Protein AF-A0A958ITH2-F1 (afdb_monomer_lite)
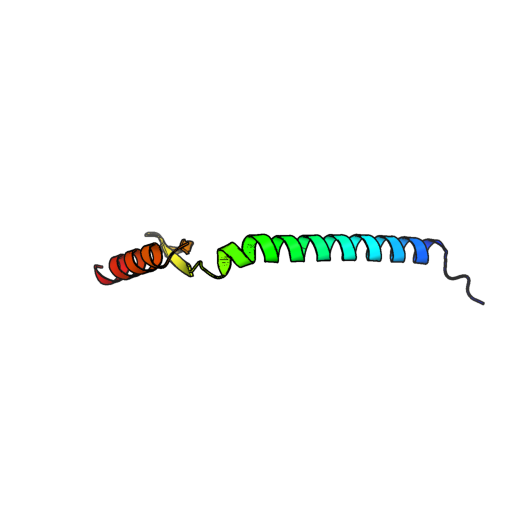
Foldseek 3Di:
DDPPDVVVVVVVVVVVVVVVVVVVVVVVCCVVCVVQPVAWDKDWDQDPVRDIDIDIHRHPVSVVVVVVVVVVD

Radius of gyration: 23.33 Å; chains: 1; bounding box: 50×17×64 Å

pLDDT: mean 72.26, std 11.81, range [46.28, 91.0]

Structure (mmCIF, N/CA/C/O backbone):
data_AF-A0A958ITH2-F1
#
_entry.id   AF-A0A958ITH2-F1
#
loop_
_atom_site.group_PDB
_atom_site.id
_atom_site.type_symbol
_atom_site.label_atom_id
_atom_site.label_alt_id
_atom_site.label_comp_id
_atom_site.label_asym_id
_atom_site.label_entity_id
_atom_site.label_seq_id
_atom_site.pdbx_PDB_ins_code
_atom_site.Cartn_x
_atom_site.Cartn_y
_atom_site.Cartn_z
_atom_site.occupancy
_atom_site.B_iso_or_equiv
_atom_site.auth_seq_id
_atom_site.auth_comp_id
_atom_site.auth_asym_id
_atom_site.auth_atom_id
_atom_site.pdbx_PDB_model_num
ATOM 1 N N . MET A 1 1 ? 33.675 13.990 -36.030 1.00 46.28 1 MET A N 1
ATOM 2 C CA . MET A 1 1 ? 32.427 13.378 -35.528 1.00 46.28 1 MET A CA 1
ATOM 3 C C . MET A 1 1 ? 32.817 12.313 -34.519 1.00 46.28 1 MET A C 1
ATOM 5 O O . MET A 1 1 ? 33.521 11.380 -34.890 1.00 46.28 1 MET A O 1
ATOM 9 N N . LYS A 1 2 ? 32.502 12.527 -33.236 1.00 48.91 2 LYS A N 1
ATOM 10 C CA . LYS A 1 2 ? 32.790 11.554 -32.174 1.00 48.91 2 LYS A CA 1
ATOM 11 C C . LYS A 1 2 ? 31.872 10.351 -32.405 1.00 48.91 2 LYS A C 1
ATOM 13 O O . LYS A 1 2 ? 30.677 10.538 -32.589 1.00 48.91 2 LYS A O 1
ATOM 18 N N . LYS A 1 3 ? 32.444 9.148 -32.488 1.00 53.88 3 LYS A N 1
ATOM 19 C CA . LYS A 1 3 ? 31.678 7.900 -32.496 1.00 53.88 3 LYS A CA 1
ATOM 20 C C . LYS A 1 3 ? 31.115 7.729 -31.085 1.00 53.88 3 LYS A C 1
ATOM 22 O O . LYS A 1 3 ? 31.814 7.193 -30.234 1.00 53.88 3 LYS A O 1
ATOM 27 N N . GLU A 1 4 ? 29.924 8.259 -30.825 1.00 52.53 4 GLU A N 1
ATOM 28 C CA . GLU A 1 4 ? 29.135 7.817 -29.674 1.00 52.53 4 GLU A CA 1
ATOM 29 C C . GLU A 1 4 ? 28.938 6.309 -29.835 1.00 52.53 4 GLU A C 1
ATOM 31 O O . GLU A 1 4 ? 28.595 5.811 -30.915 1.00 52.53 4 GLU A O 1
ATOM 36 N N . SER A 1 5 ? 29.375 5.575 -28.818 1.00 54.28 5 SER A N 1
ATOM 37 C CA . SER A 1 5 ? 29.547 4.136 -28.881 1.00 54.28 5 SER A CA 1
ATOM 38 C C . SER A 1 5 ? 28.175 3.492 -29.034 1.00 54.28 5 SER A C 1
ATOM 40 O O . SER A 1 5 ? 27.260 3.796 -28.278 1.00 54.28 5 SER A O 1
ATOM 42 N N . ARG A 1 6 ? 28.026 2.546 -29.969 1.00 59.31 6 ARG A N 1
ATOM 43 C CA . ARG A 1 6 ? 26.812 1.711 -30.079 1.00 59.31 6 ARG A CA 1
ATOM 44 C C . ARG A 1 6 ? 26.449 1.014 -28.751 1.00 59.31 6 ARG A C 1
ATOM 46 O O . ARG A 1 6 ? 25.314 0.585 -28.580 1.00 59.31 6 ARG A O 1
ATOM 53 N N . GLN A 1 7 ? 27.406 0.900 -27.830 1.00 56.91 7 GLN A N 1
ATOM 54 C CA . GLN A 1 7 ? 27.213 0.383 -26.479 1.00 56.91 7 GLN A CA 1
ATOM 55 C C . GLN A 1 7 ? 26.393 1.345 -25.601 1.00 56.91 7 GLN A C 1
ATOM 57 O O . GLN A 1 7 ? 25.452 0.900 -24.959 1.00 56.91 7 GLN A O 1
ATOM 62 N N . ASP A 1 8 ? 26.655 2.657 -25.674 1.00 57.06 8 ASP A N 1
ATOM 63 C CA . ASP A 1 8 ? 25.918 3.680 -24.912 1.00 57.06 8 ASP A CA 1
ATOM 64 C C . ASP A 1 8 ? 24.445 3.741 -25.356 1.00 57.06 8 ASP A C 1
ATOM 66 O O . ASP A 1 8 ? 23.549 3.975 -24.548 1.00 57.06 8 ASP A O 1
ATOM 70 N N . SER A 1 9 ? 24.174 3.456 -26.638 1.00 68.19 9 SER A N 1
ATOM 71 C CA . SER A 1 9 ? 22.802 3.328 -27.150 1.00 68.19 9 SER A CA 1
ATOM 72 C C . SER A 1 9 ? 22.104 2.035 -26.723 1.00 68.19 9 SER A C 1
ATOM 74 O O . SER A 1 9 ? 20.883 2.022 -26.604 1.00 68.19 9 SER A O 1
ATOM 76 N N . LEU A 1 10 ? 22.852 0.948 -26.502 1.00 66.12 10 LEU A N 1
ATOM 77 C CA . LEU A 1 10 ? 22.279 -0.317 -26.036 1.00 66.12 10 LEU A CA 1
ATOM 78 C C . LEU A 1 10 ? 21.954 -0.232 -24.542 1.00 66.12 10 LEU A C 1
ATOM 80 O O . LEU A 1 10 ? 20.866 -0.619 -24.135 1.00 66.12 10 LEU A O 1
ATOM 84 N N . ASP A 1 11 ? 22.866 0.331 -23.750 1.00 63.66 11 ASP A N 1
ATOM 85 C CA . ASP A 1 11 ? 22.672 0.537 -22.315 1.00 63.66 11 ASP A CA 1
ATOM 86 C C . ASP A 1 11 ? 21.544 1.548 -22.048 1.00 63.66 11 ASP A C 1
ATOM 88 O O . ASP A 1 11 ? 20.720 1.333 -21.158 1.00 63.66 11 ASP A O 1
ATOM 92 N N . GLY A 1 12 ? 21.435 2.598 -22.875 1.00 71.94 12 GLY A N 1
ATOM 93 C CA . GLY A 1 12 ? 20.298 3.523 -22.863 1.00 71.94 12 GLY A CA 1
ATOM 94 C C . GLY A 1 12 ? 18.965 2.829 -23.160 1.00 71.94 12 GLY A C 1
ATOM 95 O O . GLY A 1 12 ? 18.022 2.969 -22.386 1.00 71.94 12 GLY A O 1
ATOM 96 N N . LEU A 1 13 ? 18.909 2.006 -24.213 1.00 73.56 13 LEU A N 1
ATOM 97 C CA . LEU A 1 13 ? 17.705 1.253 -24.583 1.00 73.56 13 LEU A CA 1
ATOM 98 C C . LEU A 1 13 ? 17.308 0.218 -23.517 1.00 73.56 13 LEU A C 1
ATOM 100 O O . LEU A 1 13 ? 16.128 0.042 -23.227 1.00 73.56 13 LEU A O 1
ATOM 104 N N . ILE A 1 14 ? 18.283 -0.460 -22.904 1.00 73.62 14 ILE A N 1
ATOM 105 C CA . ILE A 1 14 ? 18.034 -1.399 -21.803 1.00 73.62 14 ILE A CA 1
ATOM 106 C C . ILE A 1 14 ? 17.432 -0.652 -20.608 1.00 73.62 14 ILE A C 1
ATOM 108 O O . ILE A 1 14 ? 16.455 -1.120 -20.029 1.00 73.62 14 ILE A O 1
ATOM 112 N N . MET A 1 15 ? 17.965 0.521 -20.258 1.00 77.19 15 MET A N 1
ATOM 113 C CA . MET A 1 15 ? 17.418 1.338 -19.173 1.00 77.19 15 MET A CA 1
ATOM 114 C C . MET A 1 15 ? 16.016 1.870 -19.474 1.00 77.19 15 MET A C 1
ATOM 116 O O . MET A 1 15 ? 15.191 1.918 -18.563 1.00 77.19 15 MET A O 1
ATOM 120 N N . GLU A 1 16 ? 15.728 2.234 -20.723 1.00 81.19 16 GLU A N 1
ATOM 121 C CA . GLU A 1 16 ? 14.386 2.636 -21.156 1.00 81.19 16 GLU A CA 1
ATOM 122 C C . GLU A 1 16 ? 13.384 1.488 -20.979 1.00 81.19 16 GLU A C 1
ATOM 124 O O . GLU A 1 16 ? 12.388 1.668 -20.279 1.00 81.19 16 GLU A O 1
ATOM 129 N N . ILE A 1 17 ? 13.705 0.287 -21.479 1.00 75.75 17 ILE A N 1
ATOM 130 C CA . ILE A 1 17 ? 12.856 -0.908 -21.330 1.00 75.75 17 ILE A CA 1
ATOM 131 C C . ILE A 1 17 ? 12.640 -1.250 -19.848 1.00 75.75 17 ILE A C 1
ATOM 133 O O . ILE A 1 17 ? 11.511 -1.460 -19.410 1.00 75.75 17 ILE A O 1
ATOM 137 N N . PHE A 1 18 ? 13.701 -1.266 -19.036 1.00 70.75 18 PHE A N 1
ATOM 138 C CA . PHE A 1 18 ? 13.571 -1.548 -17.602 1.00 70.75 18 PHE A CA 1
ATOM 139 C C . PHE A 1 18 ? 12.733 -0.494 -16.869 1.00 70.75 18 PHE A C 1
ATOM 141 O O . PHE A 1 18 ? 11.984 -0.828 -15.950 1.00 70.75 18 PHE A O 1
ATOM 148 N N . ASN A 1 19 ? 12.846 0.778 -17.249 1.00 76.44 19 ASN A N 1
ATOM 149 C CA . ASN A 1 19 ? 12.077 1.852 -16.636 1.00 76.44 19 ASN A CA 1
ATOM 150 C C . ASN A 1 19 ? 10.588 1.765 -17.006 1.00 76.44 19 ASN A C 1
ATOM 152 O O . ASN A 1 19 ? 9.742 1.959 -16.133 1.00 76.44 19 ASN A O 1
ATOM 156 N N . GLU A 1 20 ? 10.263 1.429 -18.255 1.00 83.88 20 GLU A N 1
ATOM 157 C CA . GLU A 1 20 ? 8.883 1.205 -18.704 1.00 83.88 20 GLU A CA 1
ATOM 158 C C . GLU A 1 20 ? 8.223 0.043 -17.947 1.00 83.88 20 GLU A C 1
ATOM 160 O O . GLU A 1 20 ? 7.133 0.209 -17.392 1.00 83.88 20 GLU A O 1
ATOM 165 N N . GLU A 1 21 ? 8.916 -1.090 -17.813 1.00 78.50 21 GLU A N 1
ATOM 166 C CA . GLU A 1 21 ? 8.436 -2.259 -17.061 1.00 78.50 21 GLU A CA 1
ATOM 167 C C . GLU A 1 21 ? 8.239 -1.947 -15.563 1.00 78.50 21 GLU A C 1
ATOM 169 O O . GLU A 1 21 ? 7.221 -2.306 -14.964 1.00 78.50 21 GLU A O 1
ATOM 174 N N . ILE A 1 22 ? 9.164 -1.202 -14.940 1.00 74.25 22 ILE A N 1
ATOM 175 C CA . ILE A 1 22 ? 9.030 -0.761 -13.538 1.00 74.25 22 ILE A CA 1
ATOM 176 C C . ILE A 1 22 ? 7.838 0.190 -13.364 1.00 74.25 22 ILE A C 1
ATOM 178 O O . ILE A 1 22 ? 7.137 0.127 -12.347 1.00 74.25 22 ILE A O 1
ATOM 182 N N . GLN A 1 23 ? 7.598 1.085 -14.323 1.00 72.12 23 GLN A N 1
ATOM 183 C CA . GLN A 1 23 ? 6.456 1.995 -14.280 1.00 72.12 23 GLN A CA 1
ATOM 184 C C . GLN A 1 23 ? 5.132 1.247 -14.439 1.00 72.12 23 GLN A C 1
ATOM 186 O O . GLN A 1 23 ? 4.209 1.508 -13.664 1.00 72.12 23 GLN A O 1
ATOM 191 N N . ALA A 1 24 ? 5.053 0.288 -15.364 1.00 80.94 24 ALA A N 1
ATOM 192 C CA . ALA A 1 24 ? 3.884 -0.570 -15.539 1.00 80.94 24 ALA A CA 1
ATOM 193 C C . ALA A 1 24 ? 3.582 -1.373 -14.262 1.00 80.94 24 ALA A C 1
ATOM 195 O O . ALA A 1 24 ? 2.457 -1.336 -13.758 1.00 80.94 24 ALA A O 1
ATOM 196 N N . LEU A 1 25 ? 4.605 -1.991 -13.659 1.00 72.94 25 LEU A N 1
ATOM 197 C CA . LEU A 1 25 ? 4.468 -2.722 -12.398 1.00 72.94 25 LEU A CA 1
ATOM 198 C C . LEU A 1 25 ? 4.005 -1.811 -11.253 1.00 72.94 25 LEU A C 1
ATOM 200 O O . LEU A 1 25 ? 3.127 -2.180 -10.473 1.00 72.94 25 LEU A O 1
ATOM 204 N N . ARG A 1 26 ? 4.555 -0.595 -11.146 1.00 67.81 26 ARG A N 1
ATOM 205 C CA . ARG A 1 26 ? 4.128 0.378 -10.130 1.00 67.81 26 ARG A CA 1
ATOM 206 C C . ARG A 1 26 ? 2.667 0.777 -10.322 1.00 67.81 26 ARG A C 1
ATOM 208 O O . ARG A 1 26 ? 1.936 0.852 -9.337 1.00 67.81 26 ARG A O 1
ATOM 215 N N . GLN A 1 27 ? 2.237 1.029 -11.557 1.00 72.12 27 GLN A N 1
ATOM 216 C CA . GLN A 1 27 ? 0.841 1.349 -11.857 1.00 72.12 27 GLN A CA 1
ATOM 217 C C . GLN A 1 27 ? -0.086 0.183 -11.520 1.00 72.12 27 GLN A C 1
ATOM 219 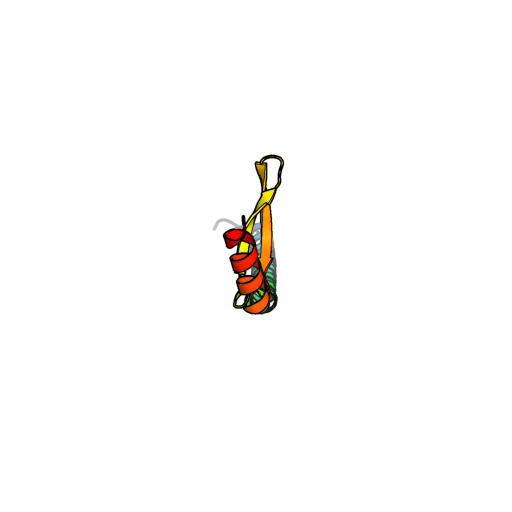O O . GLN A 1 27 ? -1.155 0.405 -10.962 1.00 72.12 27 GLN A O 1
ATOM 224 N N . GLU A 1 28 ? 0.328 -1.054 -11.784 1.00 79.31 28 GLU A N 1
ATOM 225 C CA . GLU A 1 28 ? -0.453 -2.238 -11.442 1.00 79.31 28 GLU A CA 1
ATOM 226 C C . GLU A 1 28 ? -0.549 -2.463 -9.926 1.00 79.31 28 GLU A C 1
ATOM 228 O O . GLU A 1 28 ? -1.639 -2.729 -9.417 1.00 79.31 28 GLU A O 1
ATOM 233 N N . ILE A 1 29 ? 0.544 -2.267 -9.184 1.00 70.44 29 ILE A N 1
ATOM 234 C CA . ILE A 1 29 ? 0.539 -2.284 -7.715 1.00 70.44 29 ILE A CA 1
ATOM 235 C C . ILE A 1 29 ? -0.386 -1.193 -7.176 1.00 70.44 29 ILE A C 1
ATOM 237 O O . ILE A 1 29 ? -1.207 -1.472 -6.311 1.00 70.44 29 ILE A O 1
ATOM 241 N N . VAL A 1 30 ? -0.304 0.037 -7.688 1.00 66.94 30 VAL A N 1
ATOM 242 C CA . VAL A 1 30 ? -1.184 1.136 -7.261 1.00 66.94 30 VAL A CA 1
ATOM 243 C C . VAL A 1 30 ? -2.634 0.876 -7.659 1.00 66.94 30 VAL A C 1
ATOM 245 O O . VAL A 1 30 ? -3.530 1.194 -6.892 1.00 66.94 30 VAL A O 1
ATOM 248 N N . ARG A 1 31 ? -2.906 0.258 -8.807 1.00 69.81 31 ARG A N 1
ATOM 249 C CA . ARG A 1 31 ? -4.267 -0.117 -9.208 1.00 69.81 31 ARG A CA 1
ATOM 250 C C . ARG A 1 31 ? -4.839 -1.194 -8.286 1.00 69.81 31 ARG A C 1
ATOM 252 O O . ARG A 1 31 ? -5.967 -1.063 -7.827 1.00 69.81 31 ARG A O 1
ATOM 259 N N . ASN A 1 32 ? -4.058 -2.230 -7.990 1.00 64.44 32 ASN A N 1
ATOM 260 C CA . ASN A 1 32 ? -4.509 -3.383 -7.212 1.00 64.44 32 ASN A CA 1
ATOM 261 C C . ASN A 1 32 ? -4.533 -3.092 -5.698 1.00 64.44 32 ASN A C 1
ATOM 263 O O . ASN A 1 32 ? -5.455 -3.514 -5.006 1.00 64.44 32 ASN A O 1
ATOM 267 N N . LEU A 1 33 ? -3.552 -2.346 -5.176 1.00 61.03 33 LEU A N 1
ATOM 268 C CA . LEU A 1 33 ? -3.476 -1.951 -3.764 1.00 61.03 33 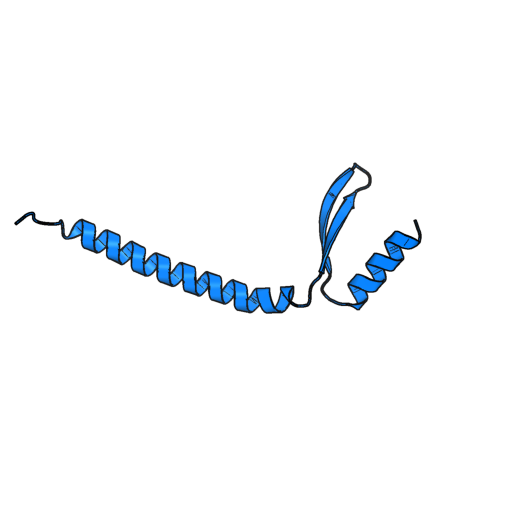LEU A CA 1
ATOM 269 C C . LEU A 1 33 ? -4.167 -0.623 -3.478 1.00 61.03 33 LEU A C 1
ATOM 271 O O . LEU A 1 33 ? -4.709 -0.461 -2.397 1.00 61.03 33 LEU A O 1
ATOM 275 N N . GLY A 1 34 ? -4.193 0.327 -4.409 1.00 53.00 34 GLY A N 1
ATOM 276 C CA . GLY A 1 34 ? -4.906 1.595 -4.234 1.00 53.00 34 GLY A CA 1
ATOM 277 C C . GLY A 1 34 ? -6.406 1.383 -4.058 1.00 53.00 34 GLY A C 1
ATOM 278 O O . GLY A 1 34 ? -7.012 2.075 -3.250 1.00 53.00 34 GLY A O 1
ATOM 279 N N . TYR A 1 35 ? -6.976 0.359 -4.700 1.00 51.66 35 TYR A N 1
ATOM 280 C CA . TYR A 1 35 ? -8.356 -0.072 -4.450 1.00 51.66 35 TYR A CA 1
ATOM 281 C C . TYR A 1 35 ? -8.553 -0.653 -3.038 1.00 51.66 35 TYR A C 1
ATOM 283 O O . TYR A 1 35 ? -9.618 -0.504 -2.454 1.00 51.66 35 TYR A O 1
ATOM 291 N N . LEU A 1 36 ? -7.522 -1.290 -2.471 1.00 51.31 36 LEU A N 1
ATOM 292 C CA . LEU A 1 36 ? -7.526 -1.795 -1.093 1.00 51.31 36 LEU A CA 1
ATOM 293 C C . LEU A 1 36 ? -7.250 -0.690 -0.058 1.00 51.31 36 LEU A C 1
ATOM 295 O O . LEU A 1 36 ? -7.730 -0.793 1.064 1.00 51.31 36 LEU A O 1
ATOM 299 N N . ILE A 1 37 ? -6.486 0.347 -0.417 1.00 51.34 37 ILE A N 1
ATOM 300 C CA . ILE A 1 37 ? -6.073 1.445 0.472 1.00 51.34 37 ILE A CA 1
ATOM 301 C C . ILE A 1 37 ? -7.110 2.576 0.500 1.00 51.34 37 ILE A C 1
ATOM 303 O O . ILE A 1 37 ? -7.295 3.183 1.548 1.00 51.34 37 ILE A O 1
ATOM 307 N N . GLN A 1 38 ? -7.829 2.847 -0.597 1.00 53.34 38 GLN A N 1
ATOM 308 C CA . GLN A 1 38 ? -8.864 3.896 -0.638 1.00 53.34 38 GLN A CA 1
ATOM 309 C C . GLN A 1 38 ? -9.995 3.685 0.379 1.00 53.34 38 GLN A C 1
ATOM 311 O O . GLN A 1 38 ? -10.660 4.647 0.754 1.00 53.34 38 GLN A O 1
ATOM 316 N N . SER A 1 39 ? -10.186 2.453 0.846 1.00 55.34 39 SER A N 1
ATOM 317 C CA . SER A 1 39 ? -11.176 2.073 1.857 1.00 55.34 39 SER A CA 1
ATOM 318 C C . SER A 1 39 ? -10.552 1.495 3.131 1.00 55.34 39 SER A C 1
ATOM 320 O O . SER A 1 39 ? -11.265 0.901 3.937 1.00 55.34 39 SER A O 1
ATOM 322 N N . ALA A 1 40 ? -9.233 1.635 3.316 1.00 61.66 40 ALA A N 1
ATOM 323 C CA . ALA A 1 40 ? -8.550 1.132 4.498 1.00 61.66 40 ALA A CA 1
ATOM 324 C C . ALA A 1 40 ? -7.921 2.253 5.334 1.00 61.66 40 ALA A C 1
ATOM 326 O O . ALA A 1 40 ? -7.213 3.123 4.829 1.00 61.66 40 ALA A O 1
ATOM 327 N N . TYR A 1 41 ? -8.147 2.193 6.642 1.00 70.94 41 TYR A N 1
ATOM 328 C CA . TYR A 1 41 ? -7.546 3.083 7.626 1.00 70.94 41 TYR A CA 1
ATOM 329 C C . TYR A 1 41 ? -6.259 2.450 8.153 1.00 70.94 41 TYR A C 1
ATOM 331 O O . TYR A 1 41 ? -6.246 1.285 8.542 1.00 70.94 41 TYR A O 1
ATOM 339 N N . VAL A 1 42 ? -5.165 3.206 8.190 1.00 78.88 42 VAL A N 1
ATOM 340 C CA . VAL A 1 42 ? -3.928 2.775 8.856 1.00 78.88 42 VAL A CA 1
ATOM 341 C C . VAL A 1 42 ? -3.881 3.434 10.226 1.00 78.88 42 VAL A C 1
ATOM 343 O O . VAL A 1 42 ? -3.981 4.656 10.317 1.00 78.88 42 VAL A O 1
ATOM 346 N N . THR A 1 43 ? -3.726 2.636 11.281 1.00 78.25 43 THR A N 1
ATOM 347 C CA . THR A 1 43 ? -3.629 3.130 12.659 1.00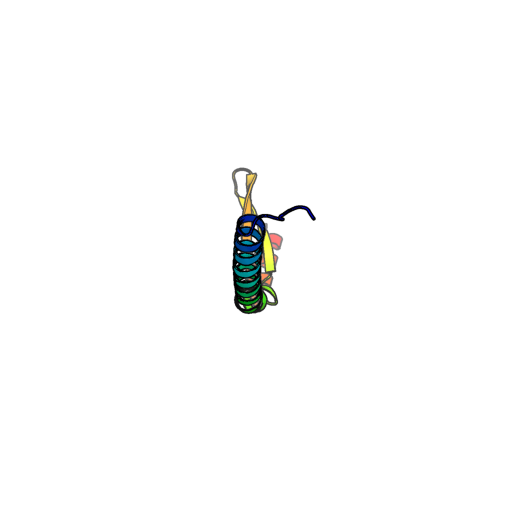 78.25 43 THR A CA 1
ATOM 348 C C . THR A 1 43 ? -2.337 2.666 13.325 1.00 78.25 43 THR A C 1
ATOM 350 O O . THR A 1 43 ? -1.858 1.552 13.088 1.00 78.25 43 THR A O 1
ATOM 353 N N . GLU A 1 44 ? -1.757 3.545 14.137 1.00 85.12 44 GLU A N 1
ATOM 354 C CA . GLU A 1 44 ? -0.585 3.260 14.957 1.00 85.12 44 GLU A CA 1
ATOM 355 C C . GLU A 1 44 ? -1.034 2.601 16.266 1.00 85.12 44 GLU A C 1
ATOM 357 O O . GLU A 1 44 ? -1.954 3.078 16.932 1.00 85.12 44 GLU A O 1
ATOM 362 N N . ILE A 1 45 ? -0.388 1.499 16.645 1.00 84.19 45 ILE A N 1
ATOM 363 C CA . ILE A 1 45 ? -0.661 0.800 17.900 1.00 84.19 45 ILE A CA 1
ATOM 364 C C . ILE A 1 45 ? 0.636 0.683 18.675 1.00 84.19 45 ILE A C 1
ATOM 366 O O . ILE A 1 45 ? 1.633 0.179 18.159 1.00 84.19 45 ILE A O 1
ATOM 370 N N . GLN A 1 46 ? 0.610 1.101 19.932 1.00 86.44 46 GLN A N 1
ATOM 371 C CA . GLN A 1 46 ? 1.707 0.871 20.853 1.00 86.44 46 GLN A CA 1
ATOM 372 C C . GLN A 1 46 ? 1.424 -0.396 21.663 1.00 86.44 46 GLN A C 1
ATOM 374 O O . GLN A 1 46 ? 0.372 -0.512 22.297 1.00 86.44 46 GLN A O 1
ATOM 379 N N . ASP A 1 47 ? 2.337 -1.365 21.610 1.00 81.94 47 ASP A N 1
ATOM 380 C CA . ASP A 1 47 ? 2.238 -2.561 22.444 1.00 81.94 47 ASP A CA 1
ATOM 381 C C . ASP A 1 47 ? 2.500 -2.240 23.929 1.00 81.94 47 ASP A C 1
ATOM 383 O O . ASP A 1 47 ? 2.947 -1.150 24.294 1.00 81.94 47 ASP A O 1
ATOM 387 N N . GLU A 1 48 ? 2.246 -3.206 24.814 1.00 84.81 48 GLU A N 1
ATOM 388 C CA . GLU A 1 48 ? 2.447 -3.051 26.266 1.00 84.81 48 GLU A CA 1
ATOM 389 C C . GLU A 1 48 ? 3.911 -2.791 26.665 1.00 84.81 48 GLU A C 1
ATOM 391 O O . GLU A 1 48 ? 4.193 -2.402 27.797 1.00 84.81 48 GLU A O 1
ATOM 396 N N . ARG A 1 49 ? 4.858 -3.007 25.746 1.00 86.75 49 ARG A N 1
ATOM 397 C CA . ARG A 1 49 ? 6.293 -2.763 25.929 1.00 86.75 49 ARG A CA 1
ATOM 398 C C . ARG A 1 49 ? 6.727 -1.423 25.332 1.00 86.75 49 ARG A C 1
ATOM 400 O O . ARG A 1 49 ? 7.920 -1.124 25.326 1.00 86.75 49 ARG A O 1
ATOM 407 N N . GLY A 1 50 ? 5.784 -0.622 24.839 1.00 84.38 50 GLY A N 1
ATOM 408 C CA . GLY A 1 50 ? 6.040 0.683 24.249 1.00 84.38 50 GLY A CA 1
ATOM 409 C C . GLY A 1 50 ? 6.474 0.641 22.782 1.00 84.38 50 GLY A C 1
ATOM 410 O O . GLY A 1 50 ? 6.816 1.692 22.240 1.00 84.38 50 GLY A O 1
ATOM 411 N N . LYS A 1 51 ? 6.474 -0.525 22.124 1.00 91.00 51 LYS A N 1
ATOM 412 C CA . LYS A 1 51 ? 6.871 -0.663 20.720 1.00 91.00 51 LYS A CA 1
ATOM 413 C C . LYS A 1 51 ? 5.707 -0.306 19.800 1.00 91.00 51 LYS A C 1
ATOM 415 O O . LYS A 1 51 ? 4.629 -0.889 19.887 1.00 91.00 51 LYS A O 1
ATOM 420 N N . THR A 1 52 ? 5.968 0.602 18.868 1.00 87.44 52 THR A N 1
ATOM 421 C CA . THR A 1 52 ? 5.032 0.960 17.801 1.00 87.44 52 THR A CA 1
ATOM 422 C C . THR A 1 52 ? 4.930 -0.150 16.747 1.00 87.44 52 THR A C 1
ATOM 424 O O . THR A 1 52 ? 5.939 -0.605 16.198 1.00 87.44 52 THR A O 1
ATOM 427 N N . GLY A 1 53 ? 3.699 -0.544 16.426 1.00 85.62 53 GLY A N 1
ATOM 428 C CA . GLY A 1 53 ? 3.311 -1.312 15.245 1.00 85.62 53 GLY A CA 1
ATOM 429 C C . GLY A 1 53 ? 2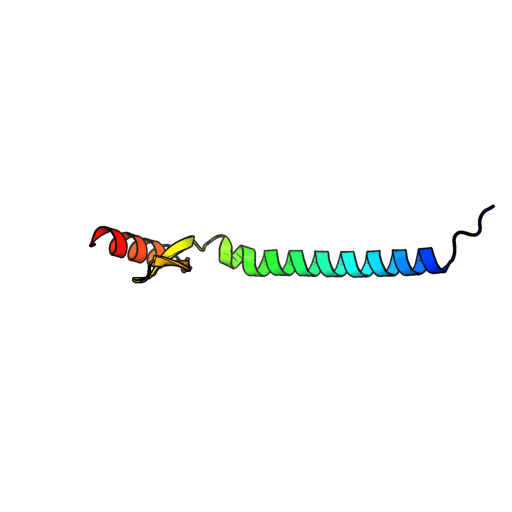.209 -0.593 14.460 1.00 85.62 53 GLY A C 1
ATOM 430 O O . GLY A 1 53 ? 1.612 0.366 14.941 1.00 85.62 53 GLY A O 1
ATOM 431 N N . TYR A 1 54 ? 1.930 -1.063 13.246 1.00 82.12 54 TYR A N 1
ATOM 432 C CA . TYR A 1 54 ? 0.878 -0.508 12.390 1.00 82.12 54 TYR A CA 1
ATOM 433 C C . TYR A 1 54 ? -0.157 -1.584 12.081 1.00 82.12 54 TYR A C 1
ATOM 435 O O . TYR A 1 54 ? 0.208 -2.715 11.751 1.00 82.12 54 TYR A O 1
ATOM 443 N N . GLN A 1 55 ? -1.438 -1.228 12.156 1.00 82.25 55 GLN A N 1
ATOM 444 C CA . GLN A 1 55 ? -2.543 -2.092 11.747 1.00 82.25 55 GLN A CA 1
ATOM 445 C C . GLN A 1 55 ? -3.328 -1.443 10.611 1.00 82.25 55 GLN A C 1
ATOM 447 O O . GLN A 1 55 ? -3.631 -0.251 10.640 1.00 82.25 55 GLN A O 1
ATOM 452 N N . LEU A 1 56 ? -3.654 -2.261 9.611 1.00 82.00 56 LEU A N 1
ATOM 453 C CA . LEU A 1 56 ? -4.547 -1.901 8.521 1.00 82.00 56 LEU A CA 1
ATOM 454 C C . LEU A 1 56 ? -5.971 -2.333 8.889 1.00 82.00 56 LEU A C 1
ATOM 456 O O . LEU A 1 56 ? -6.206 -3.525 9.089 1.00 82.00 56 LEU A O 1
ATOM 460 N N . LEU A 1 57 ? -6.892 -1.378 8.951 1.00 81.38 57 LEU A N 1
ATOM 461 C CA . LEU A 1 57 ? -8.325 -1.584 9.138 1.00 81.38 57 LEU A CA 1
ATOM 462 C C . LEU A 1 57 ? -8.989 -1.478 7.769 1.00 81.38 57 LEU A C 1
ATOM 464 O O . LEU A 1 57 ? -8.824 -0.475 7.086 1.00 81.38 57 LEU A O 1
ATOM 468 N N . LYS A 1 58 ? -9.704 -2.508 7.340 1.00 79.75 58 LYS A N 1
ATOM 469 C CA . LYS A 1 58 ? -10.195 -2.666 5.962 1.00 79.75 58 LYS A CA 1
ATOM 470 C C . LYS A 1 58 ? -11.646 -2.220 5.773 1.00 79.75 58 LYS A C 1
ATOM 472 O O . LYS A 1 58 ? -12.186 -2.385 4.682 1.00 79.75 58 LYS A O 1
ATOM 477 N N . SER A 1 59 ? -12.295 -1.732 6.830 1.00 79.38 59 SER A N 1
ATOM 478 C CA . SER A 1 59 ? -13.692 -1.297 6.795 1.00 79.38 59 SER A CA 1
ATOM 479 C C . SER A 1 59 ? -14.017 -0.259 7.872 1.00 79.38 59 SER A C 1
ATOM 481 O O . SER A 1 59 ? -13.333 -0.165 8.894 1.00 79.38 59 SER A O 1
ATOM 483 N N . ASP A 1 60 ? -15.123 0.464 7.677 1.00 79.12 60 ASP A N 1
ATOM 484 C CA . ASP A 1 60 ? -15.675 1.411 8.657 1.00 79.12 60 ASP A CA 1
ATOM 485 C C . ASP A 1 60 ? -16.076 0.725 9.975 1.00 79.12 60 ASP A C 1
ATOM 487 O O . ASP A 1 60 ? -16.004 1.326 11.050 1.00 79.12 60 ASP A O 1
ATOM 491 N N . THR A 1 61 ? -16.486 -0.547 9.911 1.00 84.38 61 THR A N 1
ATOM 492 C CA . THR A 1 61 ? -16.802 -1.356 11.097 1.00 84.38 61 THR A CA 1
ATOM 493 C C . THR A 1 61 ? -15.548 -1.618 11.924 1.00 84.38 61 THR A C 1
ATOM 495 O O . THR A 1 61 ? -15.556 -1.343 13.121 1.00 84.38 61 THR A O 1
ATOM 498 N N . GLU A 1 62 ? -14.452 -2.048 11.288 1.00 82.81 62 GLU A N 1
ATOM 499 C CA . GLU A 1 62 ? -13.163 -2.254 11.966 1.00 82.81 62 GLU A CA 1
ATOM 500 C C . GLU A 1 62 ? -12.627 -0.944 12.573 1.00 82.81 62 GLU A C 1
ATOM 502 O O . GLU A 1 62 ? -12.109 -0.945 13.690 1.00 82.81 62 GLU A O 1
ATOM 507 N N . LEU A 1 63 ? -12.814 0.194 11.890 1.00 79.81 63 LEU A N 1
ATOM 508 C CA . LEU A 1 63 ? -12.497 1.514 12.445 1.00 79.81 63 LEU A CA 1
ATOM 509 C C . LEU A 1 63 ? -13.338 1.845 13.686 1.00 79.81 63 LEU A C 1
ATOM 511 O O . LEU A 1 63 ? -12.802 2.300 14.697 1.00 79.81 63 LEU A O 1
ATOM 515 N N . SER A 1 64 ? -14.648 1.619 13.619 1.00 81.44 64 SER A N 1
ATOM 516 C CA . SER A 1 64 ? -15.572 1.929 14.716 1.00 81.44 64 SER A CA 1
ATOM 517 C C . SER A 1 64 ? -15.282 1.080 15.957 1.00 81.44 64 SER A C 1
ATOM 519 O O . SER A 1 64 ? -15.263 1.597 17.076 1.00 81.44 64 SER A O 1
ATOM 521 N N . GLU A 1 65 ? -15.001 -0.211 15.765 1.00 85.94 65 GLU A N 1
ATOM 522 C CA . GLU A 1 65 ? -14.593 -1.129 16.832 1.00 85.94 65 GLU A CA 1
ATOM 523 C C . GLU A 1 65 ? -13.259 -0.714 17.458 1.00 85.94 65 GLU A C 1
ATOM 525 O O . GLU A 1 65 ? -13.132 -0.683 18.686 1.00 85.94 65 GLU A O 1
ATOM 530 N N . PHE A 1 66 ? -12.285 -0.326 16.630 1.00 83.69 66 PHE A N 1
ATOM 531 C CA . PHE A 1 66 ? -10.997 0.167 17.102 1.00 83.69 66 PHE A CA 1
ATOM 532 C C . PHE A 1 66 ? -11.150 1.434 17.960 1.00 83.69 66 PHE A C 1
ATOM 534 O O . PHE A 1 66 ? -10.636 1.478 19.080 1.00 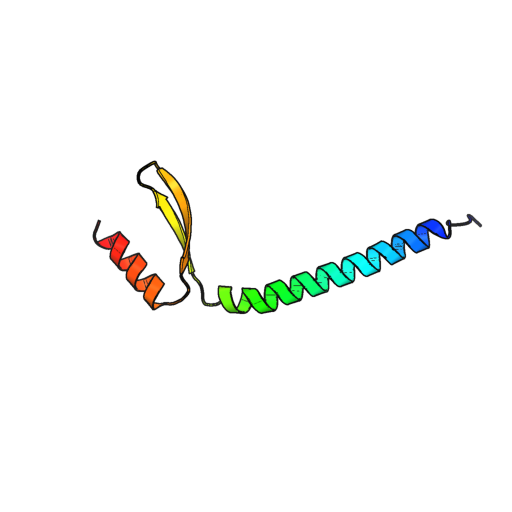83.69 66 PHE A O 1
ATOM 541 N N . ILE A 1 67 ? -11.919 2.430 17.506 1.00 79.38 67 ILE A N 1
ATOM 542 C CA . ILE A 1 67 ? -12.185 3.663 18.272 1.00 79.38 67 ILE A CA 1
ATOM 543 C C . ILE A 1 67 ? -12.861 3.340 19.612 1.00 79.38 67 ILE A C 1
ATOM 545 O O . ILE A 1 67 ? -12.448 3.850 20.658 1.00 79.38 67 ILE A O 1
ATOM 549 N N . ALA A 1 68 ? -13.858 2.450 19.605 1.00 84.56 68 ALA A N 1
ATOM 550 C CA . ALA A 1 68 ? -14.541 2.022 20.822 1.00 84.56 68 ALA A CA 1
ATOM 551 C C . ALA A 1 68 ? -13.605 1.289 21.802 1.00 84.56 68 ALA A C 1
ATOM 553 O O . ALA A 1 68 ? -13.804 1.371 23.016 1.00 84.56 68 ALA A O 1
ATOM 554 N N . SER A 1 69 ? -12.587 0.581 21.299 1.00 81.62 69 SER A N 1
ATOM 555 C CA . SER A 1 69 ? -11.591 -0.107 22.131 1.00 81.62 69 SER A CA 1
ATOM 556 C C . SER A 1 69 ? -10.652 0.858 22.865 1.00 81.62 69 SER A C 1
ATOM 558 O O . SER A 1 69 ? -10.262 0.580 23.998 1.00 81.62 69 SER A O 1
ATOM 560 N N . ILE A 1 70 ? -10.337 2.008 22.258 1.00 78.00 70 ILE A N 1
ATOM 561 C CA . ILE A 1 70 ? -9.490 3.042 22.868 1.00 78.00 70 ILE A CA 1
ATOM 562 C C . ILE A 1 70 ? -10.256 3.798 23.957 1.00 78.00 70 ILE A C 1
ATOM 564 O O . ILE A 1 70 ? -9.713 4.026 25.029 1.00 78.00 70 ILE A O 1
ATOM 568 N N . GLN A 1 71 ? -11.522 4.154 23.720 1.00 67.50 71 GLN A N 1
ATOM 569 C CA . GLN A 1 71 ? -12.317 4.972 24.652 1.00 67.50 71 GLN A CA 1
ATOM 570 C C . GLN A 1 71 ? -12.724 4.258 25.955 1.00 67.50 71 GLN A C 1
ATOM 572 O O . GLN A 1 71 ? -13.163 4.915 26.895 1.00 67.50 71 GLN A O 1
ATOM 577 N N . LYS A 1 72 ? -12.638 2.922 26.008 1.00 59.84 72 LYS A N 1
ATOM 578 C CA . LYS A 1 72 ? -12.967 2.114 27.198 1.00 59.84 72 LYS A CA 1
ATOM 579 C C . LYS A 1 72 ? -11.779 1.894 28.146 1.00 59.84 72 LYS A C 1
ATOM 581 O O . LYS A 1 72 ? -11.983 1.292 29.200 1.00 59.84 72 LYS A O 1
ATOM 586 N N . LYS A 1 73 ? -10.571 2.306 27.750 1.00 54.34 73 LYS A N 1
ATOM 587 C CA . LYS A 1 73 ? -9.367 2.305 28.593 1.00 54.34 73 LYS A CA 1
ATOM 588 C C . LYS A 1 73 ? -9.257 3.616 29.359 1.00 54.34 73 LYS A C 1
ATOM 590 O O . LYS A 1 73 ? -8.802 3.543 30.519 1.00 54.34 73 LYS A O 1
#

Sequence (73 aa):
MKKESRQDSLDGLIMEIFNEEIQALRQEIVRNLGYLIQSAYVTEIQDERGKTGYQLLKSDTELSEFIASIQKK

Secondary structure (DSSP, 8-state):
-----HHHHHHHHHHHHHHHHHHHHHHHHHHHHHHHHTT-EEEEEE-TTS-EEEEEE-SHHHHHHHHHHHHT-